Protein AF-A0A227J792-F1 (afdb_monomer_lite)

pLDDT: mean 90.17, std 10.8, range [41.66, 97.06]

Sequence (69 aa):
DANARTFEIERCENDADQRLNNKLVVIDAQTQFQGIEELNLNGARVEVDGVIINNQNVAREIEREGYDD

Secondary structure (DSSP, 8-state):
-TT-EEEE-S--B-TT-PBPS--EEEE-TT-EEESS-GGG-TT--EEEEEEEETTEEEEEEEEETT---

Organism: Vibrio parahaemolyticus (NCBI:txid670)

InterPro domains:
  IPR043724 Domain of unknown function DUF566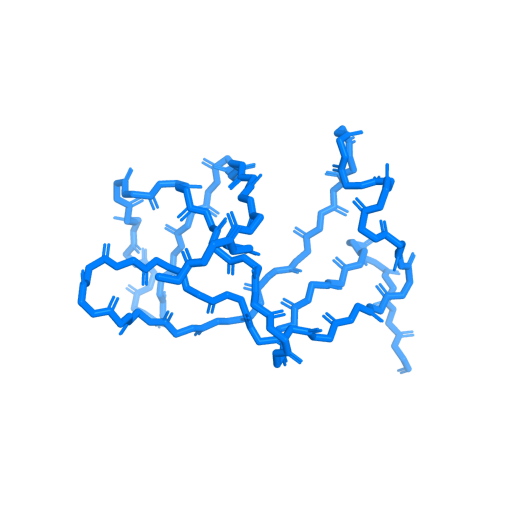6 [PF18914] (20-63)

Radius of gyration: 11.71 Å; chains: 1; bounding box: 28×24×30 Å

Structure (mmCIF, N/CA/C/O backbone):
data_AF-A0A227J792-F1
#
_entry.id   AF-A0A227J792-F1
#
loop_
_atom_site.group_PDB
_atom_site.id
_atom_site.type_symbol
_atom_site.label_atom_id
_atom_site.label_alt_id
_atom_site.label_comp_id
_atom_site.label_asym_id
_atom_site.label_entity_id
_atom_site.label_seq_id
_atom_site.pdbx_PDB_ins_code
_atom_site.Cartn_x
_atom_site.Cartn_y
_atom_site.Cartn_z
_atom_site.occupancy
_atom_site.B_iso_or_equiv
_atom_site.auth_seq_id
_atom_site.auth_comp_id
_atom_site.auth_asym_id
_atom_site.auth_atom_id
_atom_site.pdbx_PDB_model_num
ATOM 1 N N . ASP A 1 1 ? -2.496 5.037 18.539 1.00 49.62 1 ASP A N 1
ATOM 2 C CA . ASP A 1 1 ? -1.220 4.838 17.829 1.00 49.62 1 ASP A CA 1
ATOM 3 C C . ASP A 1 1 ? -0.929 5.994 16.900 1.00 49.62 1 ASP A C 1
ATOM 5 O O . ASP A 1 1 ? -1.743 6.292 16.039 1.00 49.62 1 ASP A O 1
ATOM 9 N N . ALA A 1 2 ? 0.170 6.708 17.132 1.00 41.66 2 ALA A N 1
ATOM 10 C CA . ALA A 1 2 ? 0.412 8.030 16.548 1.00 41.66 2 ALA A CA 1
ATOM 11 C C . ALA A 1 2 ? 1.198 8.032 15.221 1.00 41.66 2 ALA A C 1
ATOM 13 O O . ALA A 1 2 ? 1.533 9.108 14.750 1.00 41.66 2 ALA A O 1
ATOM 14 N N . ASN A 1 3 ? 1.479 6.876 14.605 1.00 55.06 3 ASN A N 1
ATOM 15 C CA . ASN A 1 3 ? 2.338 6.798 13.409 1.00 55.06 3 ASN A CA 1
ATOM 16 C C . ASN A 1 3 ? 1.805 5.870 12.301 1.00 55.06 3 ASN A C 1
ATOM 18 O O . ASN A 1 3 ? 2.594 5.367 11.504 1.00 55.06 3 ASN A O 1
ATOM 22 N N . ALA A 1 4 ? 0.494 5.615 12.238 1.00 59.59 4 ALA A N 1
ATOM 23 C CA . ALA A 1 4 ? -0.078 4.908 11.091 1.00 59.59 4 ALA A CA 1
ATOM 24 C C . ALA A 1 4 ? 0.041 5.812 9.853 1.00 59.59 4 ALA A C 1
ATOM 26 O O . ALA A 1 4 ? -0.683 6.799 9.717 1.00 59.59 4 ALA A O 1
ATOM 27 N N . ARG A 1 5 ? 1.011 5.507 8.990 1.00 89.25 5 ARG A N 1
ATOM 28 C CA . ARG A 1 5 ? 1.245 6.207 7.721 1.00 89.25 5 ARG A CA 1
ATOM 29 C C . ARG A 1 5 ? 0.404 5.490 6.678 1.00 89.25 5 ARG A C 1
ATOM 31 O O . ARG A 1 5 ? 0.310 4.270 6.717 1.00 89.25 5 ARG A O 1
ATOM 38 N N . THR A 1 6 ? -0.299 6.224 5.827 1.00 93.62 6 THR A N 1
ATOM 39 C CA . THR A 1 6 ? -1.294 5.618 4.931 1.00 93.62 6 THR A CA 1
ATOM 40 C C . THR A 1 6 ? -1.099 6.072 3.501 1.00 93.62 6 THR A C 1
ATOM 42 O O . THR A 1 6 ? -0.603 7.173 3.261 1.00 93.62 6 THR A O 1
ATOM 45 N N . PHE A 1 7 ? -1.504 5.220 2.568 1.00 93.12 7 PHE A N 1
ATOM 46 C CA . PHE A 1 7 ? -1.606 5.544 1.151 1.00 93.12 7 PHE A CA 1
ATOM 47 C C . PHE A 1 7 ? -2.823 4.842 0.546 1.00 93.12 7 PHE A C 1
ATOM 49 O O . PHE A 1 7 ? -3.381 3.915 1.139 1.00 93.12 7 PHE A O 1
ATOM 56 N N . GLU A 1 8 ? -3.264 5.316 -0.614 1.00 92.81 8 GLU A N 1
ATOM 57 C CA . GLU A 1 8 ? -4.382 4.727 -1.347 1.00 92.81 8 GLU A CA 1
ATOM 58 C C . GLU A 1 8 ? -3.876 3.870 -2.505 1.00 92.81 8 GLU A C 1
ATOM 60 O O . GLU A 1 8 ? -2.915 4.235 -3.183 1.00 92.81 8 GLU A O 1
ATOM 65 N N . ILE A 1 9 ? -4.560 2.754 -2.754 1.00 91.69 9 ILE A N 1
ATOM 66 C CA . ILE A 1 9 ? -4.336 1.897 -3.922 1.00 91.69 9 ILE A CA 1
ATOM 67 C C . ILE A 1 9 ? -5.546 1.914 -4.852 1.00 91.69 9 ILE A C 1
ATOM 69 O O . ILE A 1 9 ? -6.692 2.070 -4.427 1.00 91.69 9 ILE A O 1
ATOM 73 N N . GLU A 1 10 ? -5.322 1.719 -6.148 1.00 90.94 10 GLU A N 1
ATOM 74 C CA . GLU A 1 10 ? -6.416 1.737 -7.124 1.00 90.94 10 GLU A CA 1
ATOM 75 C C . GLU A 1 10 ? -7.330 0.509 -7.001 1.00 90.94 10 GLU A C 1
ATOM 77 O O . GLU A 1 10 ? -8.554 0.624 -7.177 1.00 90.94 10 GLU A O 1
ATOM 82 N N . ARG A 1 11 ? -6.739 -0.646 -6.670 1.00 91.19 11 ARG A N 1
ATOM 83 C CA . ARG A 1 11 ? -7.369 -1.968 -6.673 1.00 91.19 11 ARG A CA 1
ATOM 84 C C . ARG A 1 11 ? -6.914 -2.769 -5.451 1.00 91.19 11 ARG A C 1
ATOM 86 O O . ARG A 1 11 ? -5.728 -3.007 -5.291 1.00 91.19 11 ARG A O 1
ATOM 93 N N . CYS A 1 12 ? -7.867 -3.175 -4.613 1.00 91.44 12 CYS A N 1
ATOM 94 C CA . CYS A 1 12 ? -7.647 -4.037 -3.453 1.00 91.44 12 CYS A CA 1
ATOM 95 C C . CYS A 1 12 ? -8.492 -5.299 -3.629 1.00 91.44 12 CYS A C 1
ATOM 97 O O . CYS A 1 12 ? -9.712 -5.194 -3.801 1.00 91.44 12 CYS A O 1
ATOM 99 N N . GLU A 1 13 ? -7.854 -6.463 -3.638 1.00 91.44 13 GLU A N 1
ATOM 100 C CA . GLU A 1 13 ? -8.496 -7.758 -3.862 1.00 91.44 13 GLU A CA 1
ATOM 101 C C . GLU A 1 13 ? -7.985 -8.779 -2.844 1.00 91.44 13 GLU A C 1
ATOM 103 O O . GLU A 1 13 ? -6.906 -8.611 -2.283 1.00 91.44 13 GLU A O 1
ATOM 108 N N . ASN A 1 14 ? -8.798 -9.792 -2.554 1.00 87.62 14 ASN A N 1
ATOM 109 C CA . ASN A 1 14 ? -8.401 -10.939 -1.740 1.00 87.62 14 ASN A CA 1
ATOM 110 C C . ASN A 1 14 ? -8.209 -12.182 -2.623 1.00 87.62 14 ASN A C 1
ATOM 112 O O . ASN A 1 14 ? -8.550 -12.164 -3.804 1.00 87.62 14 ASN A O 1
ATOM 116 N N . ASP A 1 15 ? -7.774 -13.288 -2.023 1.00 87.38 15 ASP A N 1
ATOM 117 C CA . ASP A 1 15 ? -7.534 -14.569 -2.712 1.00 87.38 15 ASP A CA 1
ATOM 118 C C . ASP A 1 15 ? -8.777 -15.186 -3.385 1.00 87.38 15 ASP A C 1
ATOM 120 O O . ASP A 1 15 ? -8.672 -16.182 -4.097 1.00 87.38 15 ASP A O 1
ATOM 124 N N . ALA A 1 16 ? -9.971 -14.635 -3.145 1.00 92.06 16 ALA A N 1
ATOM 125 C CA . ALA A 1 16 ? -11.212 -15.041 -3.800 1.00 92.06 16 ALA A CA 1
ATOM 126 C C . ALA A 1 16 ? -11.581 -14.134 -4.993 1.00 92.06 16 ALA A C 1
ATOM 128 O O . ALA A 1 16 ? -12.741 -14.125 -5.411 1.00 92.06 16 ALA A O 1
ATOM 129 N N . ASP A 1 17 ? -10.634 -13.333 -5.496 1.00 88.94 17 ASP A N 1
ATOM 130 C CA . ASP A 1 17 ? -10.809 -12.336 -6.563 1.00 88.94 17 ASP A CA 1
ATOM 131 C C . ASP A 1 17 ? -11.896 -11.285 -6.261 1.00 88.94 17 ASP A C 1
ATOM 133 O O . ASP A 1 17 ? -12.434 -10.614 -7.152 1.00 88.94 17 ASP A O 1
ATOM 137 N N . GLN A 1 18 ? -12.254 -11.112 -4.985 1.00 91.62 18 GLN A N 1
ATOM 138 C CA . GLN A 1 18 ? -13.248 -10.129 -4.584 1.00 91.62 18 GLN A CA 1
ATOM 139 C C . GLN A 1 18 ? -12.597 -8.756 -4.438 1.00 91.62 18 GLN A C 1
ATOM 141 O O . GLN A 1 18 ? -11.719 -8.553 -3.602 1.00 91.62 18 GLN A O 1
ATOM 146 N N . ARG A 1 19 ? -13.145 -7.765 -5.149 1.00 93.00 19 ARG A N 1
ATOM 147 C CA . ARG A 1 19 ? -12.806 -6.353 -4.934 1.00 93.00 19 ARG A CA 1
ATOM 148 C C . ARG A 1 19 ? -13.307 -5.848 -3.591 1.00 93.00 19 ARG A C 1
ATOM 150 O O . ARG A 1 19 ? -14.501 -5.914 -3.287 1.00 93.00 19 ARG A O 1
ATOM 157 N N . LEU A 1 20 ? -12.389 -5.284 -2.818 1.00 91.25 20 LEU A N 1
ATOM 158 C CA . LEU A 1 20 ? -12.659 -4.646 -1.541 1.00 91.25 20 LEU A CA 1
ATOM 159 C C . LEU A 1 20 ? -12.806 -3.133 -1.737 1.00 91.25 20 LEU A C 1
ATOM 161 O O . LEU A 1 20 ? -12.038 -2.494 -2.454 1.00 91.25 20 LEU A O 1
ATOM 165 N N . ASN A 1 21 ? -13.821 -2.550 -1.094 1.00 91.88 21 ASN A N 1
ATOM 166 C CA . ASN A 1 21 ? -14.130 -1.123 -1.241 1.00 91.88 21 ASN A CA 1
ATOM 167 C C . ASN A 1 21 ? -13.143 -0.220 -0.493 1.00 91.88 21 ASN A C 1
ATOM 169 O O . ASN A 1 21 ? -12.947 0.927 -0.892 1.00 91.88 21 ASN A O 1
ATOM 173 N N . ASN A 1 22 ? -12.560 -0.707 0.607 1.00 93.06 22 ASN A N 1
ATOM 174 C CA . ASN A 1 22 ? -11.567 0.054 1.351 1.00 93.06 22 ASN A CA 1
ATOM 175 C C . ASN A 1 22 ? -10.241 0.023 0.586 1.00 93.06 22 ASN A C 1
ATOM 177 O O . ASN A 1 22 ? -9.650 -1.040 0.419 1.00 93.06 22 ASN A O 1
ATOM 181 N N . LYS A 1 23 ? -9.798 1.194 0.133 1.00 92.50 23 LYS A N 1
ATOM 182 C CA . LYS A 1 23 ? -8.565 1.387 -0.638 1.00 92.50 23 LYS A CA 1
ATOM 183 C C . LYS A 1 23 ? -7.422 1.963 0.190 1.00 92.50 23 LYS A C 1
ATOM 185 O O . LYS A 1 23 ? -6.319 2.100 -0.326 1.00 92.50 23 LYS A O 1
ATOM 190 N N . LEU A 1 24 ? -7.684 2.320 1.447 1.00 94.81 24 LEU A N 1
ATOM 191 C CA . LEU A 1 24 ? -6.678 2.884 2.330 1.00 94.81 24 LEU A CA 1
ATOM 192 C C . LEU A 1 24 ? -5.841 1.751 2.922 1.00 94.81 24 LEU A C 1
ATOM 194 O O . LEU A 1 24 ? -6.373 0.857 3.586 1.00 94.81 24 LEU A O 1
ATOM 198 N N . VAL A 1 25 ? -4.538 1.808 2.682 1.00 95.38 25 VAL A N 1
ATOM 199 C CA . VAL A 1 25 ? -3.550 0.875 3.214 1.00 95.38 25 VAL A CA 1
ATOM 200 C C . VAL A 1 25 ? -2.798 1.554 4.350 1.00 95.38 25 VAL A C 1
ATOM 202 O O . VAL A 1 25 ? -2.351 2.694 4.226 1.00 95.38 25 VAL A O 1
ATOM 205 N N . VAL A 1 26 ? -2.673 0.849 5.469 1.00 96.12 26 VAL A N 1
ATOM 206 C CA . VAL A 1 26 ? -1.902 1.256 6.641 1.00 96.12 26 VAL A CA 1
ATOM 207 C C . VAL A 1 26 ? -0.506 0.652 6.563 1.00 96.12 26 VAL A C 1
ATOM 209 O O . VAL A 1 26 ? -0.352 -0.559 6.424 1.00 96.12 26 VAL A O 1
ATOM 212 N N . ILE A 1 27 ? 0.493 1.515 6.710 1.00 95.94 27 ILE A N 1
ATOM 213 C CA . ILE A 1 27 ? 1.900 1.189 6.909 1.00 95.94 27 ILE A CA 1
ATOM 214 C C . ILE A 1 27 ? 2.180 1.297 8.406 1.00 95.94 27 ILE A C 1
ATOM 216 O O . ILE A 1 27 ? 1.989 2.357 9.020 1.00 95.94 27 ILE A O 1
ATOM 220 N N . ASP A 1 28 ? 2.648 0.201 8.991 1.00 94.44 28 ASP A N 1
ATOM 221 C CA . ASP A 1 28 ? 3.067 0.136 10.387 1.00 94.44 28 ASP A CA 1
ATOM 222 C C . ASP A 1 28 ? 4.561 -0.213 10.493 1.00 94.44 28 ASP A C 1
ATOM 224 O O . ASP A 1 28 ? 5.304 -0.185 9.513 1.00 94.44 28 ASP A O 1
ATOM 228 N N . ALA A 1 29 ? 5.041 -0.469 11.710 1.00 94.69 29 ALA A N 1
ATOM 229 C CA . ALA A 1 29 ? 6.445 -0.808 11.945 1.00 94.69 29 ALA A CA 1
ATOM 230 C C . ALA A 1 29 ? 6.842 -2.209 11.432 1.00 94.69 29 ALA A C 1
ATOM 232 O O . ALA A 1 29 ? 8.016 -2.560 11.497 1.00 94.69 29 ALA A O 1
ATOM 233 N N . GLN A 1 30 ? 5.881 -3.021 10.985 1.00 95.31 30 GLN A N 1
ATOM 234 C CA . GLN A 1 30 ? 6.085 -4.374 10.468 1.00 95.31 30 GLN A CA 1
ATOM 235 C C . GLN A 1 30 ? 6.053 -4.429 8.936 1.00 95.31 30 GLN A C 1
ATOM 237 O O . GLN A 1 30 ? 6.328 -5.490 8.381 1.00 95.31 30 GLN A O 1
ATOM 242 N N . THR A 1 31 ? 5.712 -3.330 8.257 1.00 96.12 31 THR A N 1
ATOM 243 C CA . THR A 1 31 ? 5.720 -3.260 6.794 1.00 96.12 31 THR A CA 1
ATOM 244 C C . THR A 1 31 ? 7.153 -3.276 6.263 1.00 96.12 31 THR A C 1
ATOM 246 O O . THR A 1 31 ? 7.979 -2.446 6.651 1.00 96.12 31 THR A O 1
ATOM 249 N N . GLN A 1 32 ? 7.439 -4.211 5.361 1.00 96.81 32 GLN A N 1
ATOM 250 C CA . GLN A 1 32 ? 8.696 -4.292 4.622 1.00 96.81 32 GLN A CA 1
ATOM 251 C C . GLN A 1 32 ? 8.562 -3.600 3.265 1.00 96.81 32 GLN A C 1
ATOM 253 O O . GLN A 1 32 ? 7.472 -3.538 2.699 1.00 96.81 32 GLN A O 1
ATOM 258 N N . PHE A 1 33 ? 9.673 -3.066 2.764 1.00 95.94 33 PHE A N 1
ATOM 2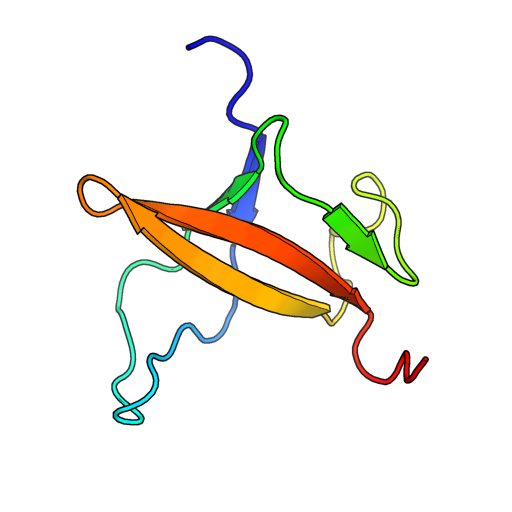59 C CA . PHE A 1 33 ? 9.734 -2.394 1.471 1.00 95.94 33 PHE A CA 1
ATOM 260 C C . PHE A 1 33 ? 10.790 -3.054 0.594 1.00 95.94 33 PHE A C 1
ATOM 262 O O . PHE A 1 33 ? 11.934 -3.202 1.033 1.00 95.94 33 PHE A O 1
ATOM 269 N N . GLN A 1 34 ? 10.415 -3.394 -0.637 1.00 96.44 34 GLN A N 1
ATOM 270 C CA . GLN A 1 34 ? 11.295 -4.029 -1.616 1.00 96.44 34 GLN A CA 1
ATOM 271 C C . GLN A 1 34 ? 11.304 -3.247 -2.932 1.00 96.44 34 GLN A C 1
ATOM 273 O O . GLN A 1 34 ? 10.262 -2.835 -3.440 1.00 96.44 34 GLN A O 1
ATOM 278 N N . GLY A 1 35 ? 12.491 -2.947 -3.467 1.00 94.81 35 GLY A N 1
ATOM 279 C CA . GLY A 1 35 ? 12.627 -2.190 -4.721 1.00 94.81 35 GLY A CA 1
ATOM 280 C C . GLY A 1 35 ? 12.090 -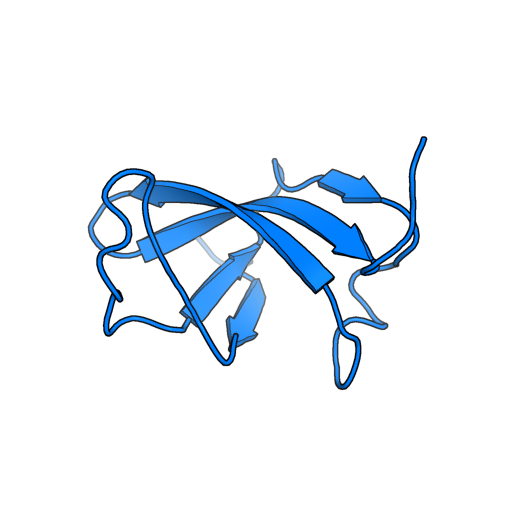0.743 -4.697 1.00 94.81 35 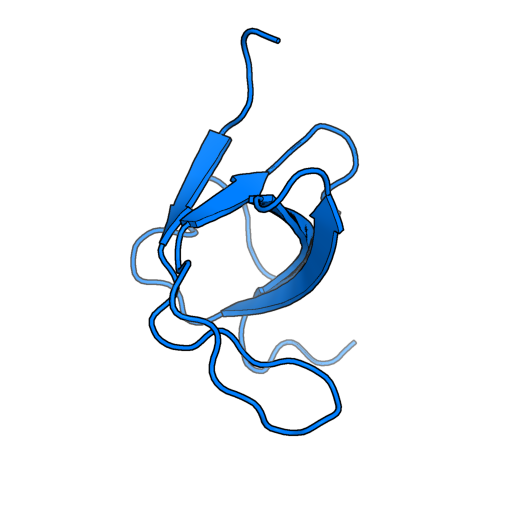GLY A C 1
ATOM 281 O O . GLY A 1 35 ? 12.108 -0.062 -5.729 1.00 94.81 35 GLY A O 1
ATOM 282 N N . ILE A 1 36 ? 11.625 -0.252 -3.541 1.00 95.25 36 ILE A N 1
ATOM 283 C CA . ILE A 1 36 ? 11.070 1.089 -3.328 1.00 95.25 36 ILE A CA 1
ATOM 284 C C . ILE A 1 36 ? 11.325 1.570 -1.895 1.00 95.25 36 ILE A C 1
ATOM 286 O O . ILE A 1 36 ? 11.472 0.778 -0.974 1.00 95.25 36 ILE A O 1
ATOM 290 N N . GLU A 1 37 ? 11.364 2.887 -1.700 1.00 94.12 37 GLU A N 1
ATOM 291 C CA . GLU A 1 37 ? 11.347 3.502 -0.370 1.00 94.12 37 GLU A CA 1
ATOM 292 C C . GLU A 1 37 ? 9.973 4.124 -0.119 1.00 94.12 37 GLU A C 1
ATOM 294 O O . GLU A 1 37 ? 9.358 4.656 -1.043 1.00 94.12 37 GLU A O 1
ATOM 299 N N . GLU A 1 38 ? 9.523 4.154 1.136 1.00 92.38 38 GLU A N 1
ATOM 300 C CA . GLU A 1 38 ? 8.230 4.739 1.521 1.00 92.38 38 GLU A CA 1
ATOM 301 C C . GLU A 1 38 ? 8.016 6.168 0.985 1.00 92.38 38 GLU A C 1
ATOM 303 O O . GLU A 1 38 ? 6.933 6.524 0.523 1.00 92.38 38 GLU A O 1
ATOM 308 N N . LEU A 1 39 ? 9.077 6.982 0.989 1.00 92.00 39 LEU A N 1
ATOM 309 C CA . LEU A 1 39 ? 9.080 8.369 0.505 1.00 92.00 39 LEU A CA 1
ATOM 310 C C . LEU A 1 39 ? 8.749 8.479 -0.996 1.00 92.00 39 LEU A C 1
ATOM 312 O O . LEU A 1 39 ? 8.335 9.540 -1.461 1.00 92.00 39 LEU A O 1
ATOM 316 N N . ASN A 1 40 ? 8.922 7.386 -1.741 1.00 93.00 40 ASN A N 1
ATOM 317 C CA . ASN A 1 40 ? 8.767 7.301 -3.188 1.00 93.00 40 ASN A CA 1
ATOM 318 C C . ASN A 1 40 ? 7.479 6.567 -3.609 1.00 93.00 40 ASN A C 1
ATOM 320 O O . ASN A 1 40 ? 7.300 6.316 -4.797 1.00 93.00 40 ASN A O 1
ATOM 324 N N . LEU A 1 41 ? 6.572 6.242 -2.674 1.00 92.00 41 LEU A N 1
ATOM 325 C CA . LEU A 1 41 ? 5.302 5.565 -2.989 1.00 92.00 41 LEU A CA 1
ATOM 326 C C . LEU A 1 41 ? 4.360 6.411 -3.849 1.00 92.00 41 LEU A C 1
ATOM 328 O O . LEU A 1 41 ? 3.561 5.879 -4.617 1.00 92.00 41 LEU A O 1
ATOM 332 N N . ASN A 1 42 ? 4.417 7.735 -3.710 1.00 89.44 42 ASN A N 1
ATOM 333 C CA . ASN A 1 42 ? 3.485 8.613 -4.401 1.00 89.44 42 ASN A CA 1
ATOM 334 C C . ASN A 1 42 ? 3.699 8.564 -5.924 1.00 89.44 42 ASN A C 1
ATOM 336 O O . ASN A 1 42 ? 4.723 9.020 -6.431 1.00 89.44 42 ASN A O 1
ATOM 340 N N . GLY A 1 43 ? 2.707 8.040 -6.647 1.00 87.06 43 GLY A N 1
ATOM 341 C CA . GLY A 1 43 ? 2.760 7.860 -8.099 1.00 87.06 43 GLY A CA 1
ATOM 342 C C . GLY A 1 43 ? 3.546 6.629 -8.560 1.00 87.06 43 GLY A C 1
ATOM 343 O O . GLY A 1 43 ? 3.672 6.419 -9.768 1.00 87.06 43 GLY A O 1
ATOM 344 N N . ALA A 1 44 ? 4.059 5.813 -7.636 1.00 92.56 44 ALA A N 1
ATOM 345 C CA . ALA A 1 44 ? 4.670 4.536 -7.968 1.00 92.56 44 ALA A CA 1
ATOM 346 C C . ALA A 1 44 ? 3.605 3.464 -8.220 1.00 92.56 44 ALA A C 1
ATOM 348 O O . ALA A 1 44 ? 2.509 3.499 -7.659 1.00 92.56 44 ALA A O 1
ATOM 349 N N . ARG A 1 45 ? 3.955 2.485 -9.055 1.00 94.38 45 ARG A N 1
ATOM 350 C CA . ARG A 1 45 ? 3.211 1.232 -9.156 1.00 94.38 45 ARG A CA 1
ATOM 351 C C . ARG A 1 45 ? 3.842 0.223 -8.216 1.00 94.38 45 ARG A C 1
ATOM 353 O O . ARG A 1 45 ? 5.060 0.036 -8.255 1.00 94.38 45 ARG A O 1
ATOM 360 N N . VAL A 1 46 ? 3.015 -0.359 -7.361 1.00 95.19 46 VAL A N 1
ATOM 361 C CA . VAL A 1 46 ? 3.447 -1.265 -6.303 1.00 95.19 46 VAL A CA 1
ATOM 362 C C . VAL A 1 46 ? 2.498 -2.445 -6.186 1.00 95.19 46 VAL A C 1
ATOM 364 O O . VAL A 1 46 ? 1.298 -2.307 -6.439 1.00 95.19 46 VAL A O 1
ATOM 367 N N . GLU A 1 47 ? 3.049 -3.567 -5.758 1.00 94.19 47 GLU A N 1
ATOM 368 C CA . GLU A 1 47 ? 2.324 -4.727 -5.260 1.00 94.19 47 GLU A CA 1
ATOM 369 C C . GLU A 1 47 ? 2.320 -4.660 -3.729 1.00 94.19 47 GLU A C 1
ATOM 371 O O . GLU A 1 47 ? 3.277 -4.189 -3.108 1.00 94.19 47 GLU A O 1
ATOM 376 N N . VAL A 1 48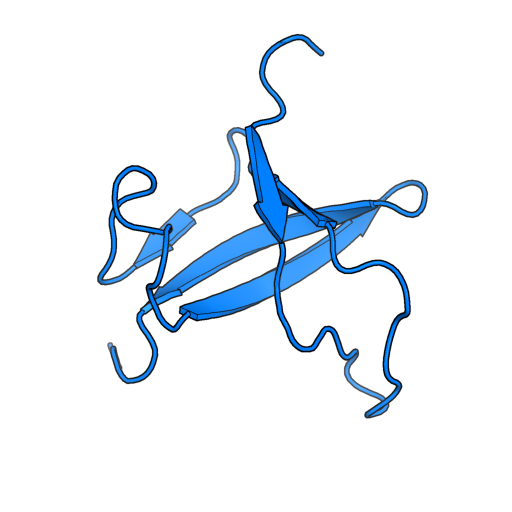 ? 1.191 -5.011 -3.110 1.00 95.25 48 VAL A N 1
ATOM 377 C CA . VAL A 1 48 ? 1.000 -4.878 -1.662 1.00 95.25 48 VAL A CA 1
ATOM 378 C C . VAL A 1 48 ? 0.433 -6.170 -1.113 1.00 95.25 48 VAL A C 1
ATOM 380 O O . VAL A 1 48 ? -0.744 -6.466 -1.328 1.00 95.25 48 VAL A O 1
ATOM 383 N N . ASP A 1 49 ? 1.236 -6.846 -0.304 1.00 95.50 49 ASP A N 1
ATOM 384 C CA . ASP A 1 49 ? 0.815 -8.005 0.467 1.00 95.50 49 ASP A CA 1
ATOM 385 C C . ASP A 1 49 ? 0.486 -7.586 1.896 1.00 95.50 49 ASP A C 1
ATOM 387 O O . ASP A 1 49 ? 1.212 -6.833 2.556 1.00 95.50 49 ASP A O 1
ATOM 391 N N . GLY A 1 50 ? -0.656 -8.046 2.402 1.00 95.00 50 GLY A N 1
ATOM 392 C CA . GLY A 1 50 ? -1.197 -7.518 3.645 1.00 95.00 50 GLY A CA 1
ATOM 393 C C . GLY A 1 50 ? -2.266 -8.372 4.304 1.00 95.00 50 GLY A C 1
ATOM 394 O O . GLY A 1 50 ? -2.645 -9.445 3.846 1.00 95.00 50 GLY A O 1
ATOM 395 N N . VAL A 1 51 ? -2.757 -7.865 5.432 1.00 95.31 51 VAL A N 1
ATOM 396 C CA . VAL A 1 51 ? -3.829 -8.480 6.221 1.00 95.31 51 VAL A CA 1
ATOM 397 C C . VAL A 1 51 ? -4.891 -7.449 6.572 1.00 95.31 51 VAL A C 1
ATOM 399 O O . VAL A 1 51 ? -4.599 -6.263 6.721 1.00 95.31 51 VAL A O 1
ATOM 402 N N . ILE A 1 52 ? -6.130 -7.902 6.762 1.00 93.31 52 ILE A N 1
ATOM 403 C CA . ILE A 1 52 ? -7.217 -7.043 7.236 1.00 93.31 52 ILE A CA 1
ATOM 404 C C . ILE A 1 52 ? -7.345 -7.189 8.753 1.00 93.31 52 ILE A C 1
ATOM 406 O O . ILE A 1 52 ? -7.660 -8.267 9.256 1.00 93.31 52 ILE A O 1
ATOM 410 N N . ILE A 1 53 ? -7.143 -6.096 9.491 1.00 92.75 53 ILE A N 1
ATOM 411 C CA . ILE A 1 53 ? -7.273 -6.043 10.955 1.00 92.75 53 ILE A CA 1
ATOM 412 C C . ILE A 1 53 ? -8.282 -4.954 11.297 1.00 92.75 53 ILE A C 1
ATOM 414 O O . ILE A 1 53 ? -8.114 -3.809 10.893 1.00 92.75 53 ILE A O 1
ATOM 418 N N . ASN A 1 54 ? -9.348 -5.291 12.030 1.00 92.56 54 ASN A N 1
ATOM 419 C CA . ASN A 1 54 ? -10.393 -4.332 12.419 1.00 92.56 54 ASN A CA 1
ATOM 420 C C . ASN A 1 54 ? -10.916 -3.484 11.237 1.00 92.56 54 ASN A C 1
ATOM 422 O O . ASN A 1 54 ? -11.122 -2.279 11.371 1.00 92.56 54 ASN A O 1
ATOM 426 N N . ASN A 1 55 ? -11.123 -4.119 10.076 1.00 90.19 55 ASN A N 1
ATOM 427 C CA . ASN A 1 55 ? -11.585 -3.484 8.832 1.00 90.19 55 ASN A CA 1
ATOM 428 C C . ASN A 1 55 ? -10.585 -2.496 8.177 1.00 90.19 55 ASN A C 1
ATOM 430 O O . ASN A 1 55 ? -10.966 -1.723 7.295 1.00 90.19 55 ASN A O 1
ATOM 434 N N . GLN A 1 56 ? -9.312 -2.521 8.581 1.00 93.12 56 GLN A N 1
ATOM 435 C CA . GLN A 1 56 ? -8.213 -1.775 7.960 1.00 93.12 56 GLN A CA 1
ATOM 436 C C . GLN A 1 56 ? -7.308 -2.723 7.176 1.00 93.12 56 GLN A C 1
ATOM 438 O O . GLN A 1 56 ? -6.948 -3.781 7.691 1.00 93.12 56 GLN A O 1
ATOM 443 N N . ASN A 1 57 ? -6.912 -2.328 5.966 1.00 95.44 57 ASN A N 1
ATOM 444 C CA . ASN A 1 57 ? -5.884 -3.040 5.215 1.00 95.44 57 ASN A CA 1
ATOM 445 C C . ASN A 1 57 ? -4.523 -2.641 5.793 1.00 95.44 57 ASN A C 1
ATOM 447 O O . ASN A 1 57 ? -4.187 -1.459 5.782 1.00 95.44 57 ASN A O 1
ATOM 451 N N . VAL A 1 58 ? -3.757 -3.593 6.315 1.00 96.12 58 VAL A N 1
ATOM 452 C CA . VAL A 1 58 ? -2.433 -3.360 6.904 1.00 96.12 58 VAL A CA 1
ATOM 453 C C . VAL A 1 58 ? -1.390 -4.071 6.052 1.00 96.12 58 VAL A C 1
ATOM 455 O O . VAL A 1 58 ? -1.441 -5.295 5.914 1.00 96.12 58 VAL A O 1
ATOM 458 N N . ALA A 1 59 ? -0.455 -3.311 5.484 1.00 96.94 59 ALA A N 1
ATOM 459 C CA . ALA A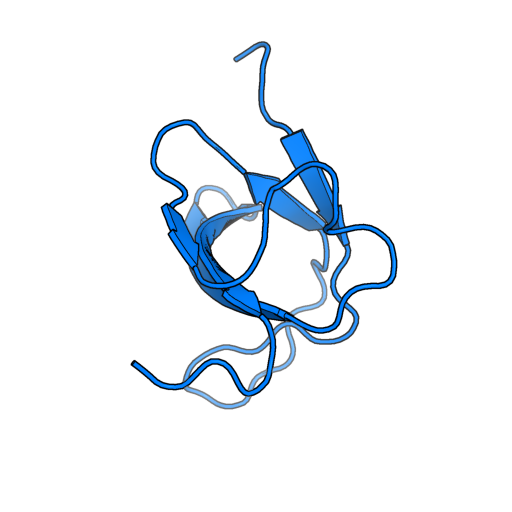 1 59 ? 0.606 -3.853 4.644 1.00 96.94 59 ALA A CA 1
ATOM 460 C C . ALA A 1 59 ? 1.634 -4.622 5.482 1.00 96.94 59 ALA A C 1
ATOM 462 O O . ALA A 1 59 ? 2.106 -4.147 6.520 1.00 96.94 59 ALA A O 1
ATOM 463 N N . ARG A 1 60 ? 2.005 -5.809 5.009 1.00 97.06 60 ARG A N 1
ATOM 464 C CA . ARG A 1 60 ? 3.158 -6.580 5.489 1.00 97.06 60 ARG A CA 1
ATOM 465 C C . ARG A 1 60 ? 4.348 -6.404 4.564 1.00 97.06 60 ARG A C 1
ATOM 467 O O . ARG A 1 60 ? 5.469 -6.313 5.056 1.00 97.06 60 ARG A O 1
ATOM 474 N N . GLU A 1 61 ? 4.082 -6.218 3.284 1.00 96.81 61 GLU A N 1
ATOM 475 C CA . GLU A 1 61 ? 5.081 -5.933 2.271 1.00 96.81 61 GLU A CA 1
ATOM 476 C C . GLU A 1 61 ? 4.528 -4.960 1.233 1.00 96.81 61 GLU A C 1
ATOM 478 O O . GLU A 1 61 ? 3.336 -4.973 0.915 1.00 96.81 61 GLU A O 1
ATOM 483 N N . ILE A 1 62 ? 5.401 -4.075 0.760 1.00 96.62 62 ILE A N 1
ATOM 484 C CA . ILE A 1 62 ? 5.156 -3.196 -0.375 1.00 96.62 62 ILE A CA 1
ATOM 485 C C . ILE A 1 62 ? 6.354 -3.313 -1.307 1.00 96.62 62 ILE A C 1
ATOM 487 O O . ILE A 1 62 ? 7.473 -2.924 -0.958 1.00 96.62 62 ILE A O 1
ATOM 491 N N . GLU A 1 63 ? 6.098 -3.812 -2.502 1.00 96.69 63 GLU A N 1
ATOM 492 C CA . GLU A 1 63 ? 7.107 -4.070 -3.516 1.00 96.69 63 GLU A CA 1
ATOM 493 C C . GLU A 1 63 ? 6.858 -3.199 -4.743 1.00 96.69 63 GLU A C 1
ATOM 495 O O . GLU A 1 63 ? 5.719 -2.915 -5.110 1.00 96.69 63 GLU A O 1
ATOM 500 N N . ARG A 1 64 ? 7.922 -2.727 -5.390 1.00 95.38 64 ARG A N 1
ATOM 501 C CA . ARG A 1 64 ? 7.790 -2.044 -6.679 1.00 95.38 64 ARG A CA 1
ATOM 502 C C . ARG A 1 64 ? 7.335 -3.036 -7.749 1.00 95.38 64 ARG A C 1
ATOM 504 O O . ARG A 1 64 ? 8.003 -4.036 -7.951 1.00 95.38 64 ARG A O 1
ATOM 511 N N . GLU A 1 65 ? 6.295 -2.695 -8.515 1.00 91.44 65 GLU A N 1
ATOM 512 C CA . GLU A 1 65 ? 5.824 -3.538 -9.629 1.00 91.44 65 GLU A CA 1
ATOM 513 C C . GLU A 1 65 ? 6.994 -3.906 -10.569 1.00 91.44 65 GLU A C 1
ATOM 515 O O . GLU A 1 65 ? 7.693 -3.018 -11.082 1.00 91.44 65 GLU A O 1
ATOM 520 N N . GLY A 1 66 ? 7.200 -5.210 -10.783 1.00 87.75 66 GLY A N 1
ATOM 521 C CA . GLY A 1 66 ? 8.267 -5.768 -11.622 1.00 87.75 66 GLY A CA 1
ATOM 522 C C . GLY A 1 66 ? 9.665 -5.798 -10.992 1.00 87.75 66 GLY A C 1
ATOM 523 O O . GLY A 1 66 ? 10.646 -5.983 -11.716 1.00 87.75 66 GLY A O 1
ATOM 524 N N . TYR A 1 67 ? 9.785 -5.558 -9.686 1.00 87.69 67 TYR A N 1
ATOM 525 C CA . TYR A 1 67 ? 10.949 -5.987 -8.920 1.00 87.69 67 TYR A CA 1
ATOM 526 C C . TYR A 1 67 ? 10.739 -7.468 -8.588 1.00 87.69 67 TYR A C 1
ATOM 528 O O . TYR A 1 67 ? 9.885 -7.782 -7.780 1.00 87.69 67 TYR A O 1
ATOM 536 N N . ASP A 1 68 ? 11.463 -8.351 -9.275 1.00 77.94 68 ASP A N 1
ATOM 537 C CA . ASP A 1 68 ? 11.464 -9.788 -8.995 1.00 77.94 68 ASP A CA 1
ATOM 538 C C . ASP A 1 68 ? 12.819 -10.121 -8.346 1.00 77.94 68 ASP A C 1
ATOM 540 O O . ASP A 1 68 ? 13.865 -9.860 -8.956 1.00 77.94 68 ASP A O 1
ATOM 544 N N . ASP A 1 69 ? 12.804 -10.650 -7.120 1.00 63.81 69 ASP A N 1
ATOM 545 C CA . ASP A 1 69 ? 13.997 -11.097 -6.372 1.00 63.81 69 ASP A CA 1
ATOM 546 C C . ASP A 1 69 ? 14.670 -12.353 -6.984 1.00 63.81 69 ASP A C 1
ATOM 548 O O . ASP A 1 69 ? 13.961 -13.299 -7.415 1.00 63.81 69 ASP A O 1
#

Foldseek 3Di:
DPDFDWDFDPFDADPVRDTDPDRIETEDPQEAEEPDDPVGPVVFAWDFDFDQDPNHTYGNYIYGPPPDD